Protein AF-A0A842MRK2-F1 (afdb_monomer_lite)

Structure (mmCIF, N/CA/C/O backbone):
data_AF-A0A842MRK2-F1
#
_entry.id   AF-A0A842MRK2-F1
#
loop_
_atom_site.group_PDB
_atom_site.id
_atom_site.type_symbol
_atom_site.label_atom_id
_atom_site.label_alt_id
_atom_site.label_comp_id
_atom_site.label_asym_id
_atom_site.label_entity_id
_atom_site.label_seq_id
_atom_site.pdbx_PDB_ins_code
_atom_site.Cartn_x
_atom_site.Cartn_y
_atom_site.Cartn_z
_atom_site.occupancy
_atom_site.B_iso_or_equiv
_atom_site.auth_seq_id
_atom_site.auth_comp_id
_atom_site.auth_asym_id
_atom_site.auth_atom_id
_atom_site.pdbx_PDB_model_num
ATOM 1 N N . MET A 1 1 ? -14.255 -8.284 10.517 1.00 94.25 1 MET A N 1
ATOM 2 C CA . MET A 1 1 ? -15.032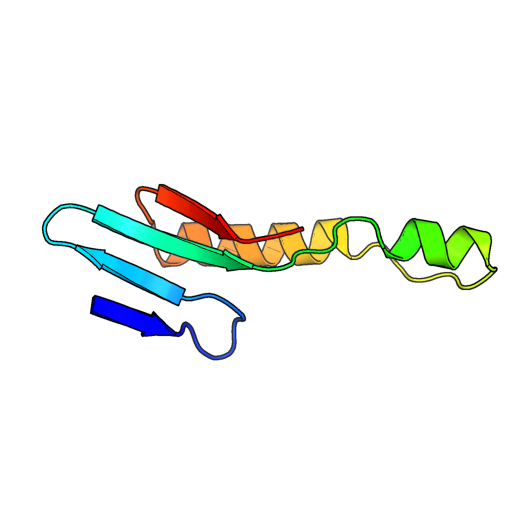 -7.982 9.292 1.00 94.25 1 MET A CA 1
ATOM 3 C C . MET A 1 1 ? -14.098 -7.461 8.212 1.00 94.25 1 MET A C 1
ATOM 5 O O . MET A 1 1 ? -13.311 -6.571 8.501 1.00 94.25 1 MET A O 1
ATOM 9 N N . ILE A 1 2 ? -14.183 -8.004 6.997 1.00 96.69 2 ILE A N 1
ATOM 10 C CA . ILE A 1 2 ? -13.396 -7.553 5.840 1.00 96.69 2 ILE A CA 1
ATOM 11 C C . ILE A 1 2 ? -14.306 -6.703 4.948 1.00 96.69 2 ILE A C 1
ATOM 13 O O . ILE A 1 2 ? -15.453 -7.079 4.708 1.00 96.69 2 ILE A O 1
ATOM 17 N N . THR A 1 3 ? -13.827 -5.553 4.480 1.00 97.38 3 THR A N 1
ATOM 18 C CA . THR A 1 3 ? -14.584 -4.644 3.610 1.00 97.38 3 THR A CA 1
ATOM 19 C C . THR A 1 3 ? -13.709 -4.180 2.442 1.00 97.38 3 THR A C 1
ATOM 21 O O . THR A 1 3 ? -12.699 -3.524 2.696 1.00 97.38 3 THR A O 1
ATOM 24 N N . PRO A 1 4 ? -14.068 -4.473 1.180 1.00 97.25 4 PRO A N 1
ATOM 25 C CA . PRO A 1 4 ? -13.337 -3.958 0.022 1.00 97.25 4 PRO A CA 1
ATOM 26 C C . PRO A 1 4 ? -13.504 -2.436 -0.109 1.00 97.25 4 PRO A C 1
ATOM 28 O O . PRO A 1 4 ? -14.572 -1.893 0.176 1.00 97.25 4 PRO A O 1
ATOM 31 N N . LEU A 1 5 ? -12.454 -1.745 -0.555 1.00 96.50 5 LEU A N 1
ATOM 32 C CA . LEU A 1 5 ? -12.422 -0.290 -0.726 1.00 96.50 5 LEU A CA 1
ATOM 33 C C . LEU A 1 5 ? -12.610 0.111 -2.191 1.00 96.50 5 LEU A C 1
ATOM 35 O O . LEU A 1 5 ? -11.705 0.653 -2.809 1.00 96.50 5 LEU A O 1
ATOM 39 N N . ILE A 1 6 ? -13.786 -0.139 -2.760 1.00 94.25 6 ILE A N 1
ATOM 40 C CA . ILE A 1 6 ? -14.075 0.160 -4.173 1.00 94.25 6 ILE A CA 1
ATOM 41 C C . ILE A 1 6 ? -13.998 1.684 -4.424 1.00 94.25 6 ILE A C 1
ATOM 43 O O . ILE A 1 6 ? -14.570 2.443 -3.639 1.00 94.25 6 ILE A O 1
ATOM 47 N N . PRO A 1 7 ? -13.331 2.159 -5.501 1.00 93.81 7 PRO A N 1
ATOM 48 C CA . PRO A 1 7 ? -12.760 1.406 -6.631 1.00 93.81 7 PRO A CA 1
ATOM 49 C C . PRO A 1 7 ? -11.275 1.027 -6.474 1.00 93.81 7 PRO A C 1
ATOM 51 O O . PRO A 1 7 ? -10.626 0.652 -7.447 1.00 93.81 7 PRO A O 1
ATOM 54 N N . HIS A 1 8 ? -10.704 1.165 -5.282 1.00 94.31 8 HIS A N 1
ATOM 55 C CA . HIS A 1 8 ? -9.296 0.894 -5.018 1.00 94.31 8 HIS A CA 1
ATOM 56 C C . HIS A 1 8 ? -9.026 -0.608 -4.816 1.00 94.31 8 HIS A C 1
ATOM 58 O O . HIS A 1 8 ? -9.835 -1.300 -4.193 1.00 94.31 8 HIS A O 1
ATOM 64 N N . PRO A 1 9 ? -7.865 -1.119 -5.274 1.00 93.38 9 PRO A N 1
ATOM 65 C CA . PRO A 1 9 ? -7.423 -2.489 -5.017 1.00 93.38 9 PRO A CA 1
ATOM 66 C C . PRO A 1 9 ? -6.905 -2.621 -3.573 1.00 93.38 9 PRO A C 1
ATOM 68 O O . PRO A 1 9 ? -5.720 -2.817 -3.322 1.00 93.38 9 PRO A O 1
ATOM 71 N N . ALA A 1 10 ? -7.796 -2.416 -2.607 1.00 96.94 10 ALA A N 1
ATOM 72 C CA . ALA A 1 10 ? -7.494 -2.439 -1.185 1.00 96.94 10 ALA A CA 1
ATOM 73 C C . ALA A 1 10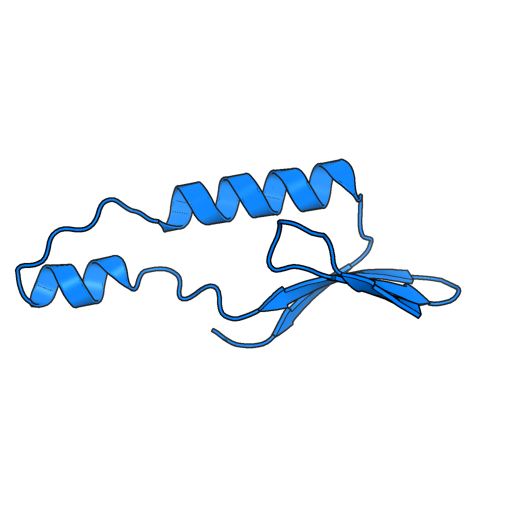 ? -8.702 -2.937 -0.384 1.00 96.94 10 ALA A C 1
ATOM 75 O O . ALA A 1 10 ? -9.849 -2.863 -0.837 1.00 96.94 10 ALA A O 1
ATOM 76 N N . ALA A 1 11 ? -8.458 -3.401 0.838 1.00 97.75 11 ALA A N 1
ATOM 77 C CA . ALA A 1 11 ? -9.505 -3.786 1.777 1.00 97.75 11 ALA A CA 1
ATOM 78 C C . ALA A 1 11 ? -9.202 -3.274 3.188 1.00 97.75 11 ALA A C 1
ATOM 80 O O . ALA A 1 11 ? -8.049 -3.102 3.570 1.00 97.75 11 ALA A O 1
ATOM 81 N N . LEU A 1 12 ? -10.245 -3.056 3.983 1.00 97.56 12 LEU A N 1
ATOM 82 C CA . LEU A 1 12 ? -10.130 -2.849 5.423 1.00 97.56 12 LEU A CA 1
ATOM 83 C C . LEU A 1 12 ? -10.526 -4.119 6.160 1.00 97.56 12 LEU A C 1
ATOM 85 O O . LEU A 1 12 ? -11.635 -4.625 5.980 1.00 97.56 12 LEU A O 1
ATOM 89 N N . ILE A 1 13 ? -9.656 -4.578 7.050 1.00 97.69 13 ILE A N 1
ATOM 90 C CA . ILE A 1 13 ? -9.976 -5.598 8.042 1.00 97.69 13 ILE A CA 1
ATOM 91 C C . ILE A 1 13 ? -10.207 -4.884 9.365 1.00 97.69 13 ILE A C 1
ATOM 93 O O . ILE A 1 13 ? -9.329 -4.194 9.866 1.00 97.69 13 ILE A O 1
ATOM 97 N N . ARG A 1 14 ? -11.406 -5.034 9.924 1.00 96.12 14 ARG A N 1
ATOM 98 C CA . ARG A 1 14 ? -11.758 -4.544 11.259 1.00 96.12 14 ARG A CA 1
ATOM 99 C C . ARG A 1 14 ? -11.898 -5.718 12.218 1.00 96.12 14 ARG A C 1
ATOM 101 O O . ARG A 1 14 ? -12.754 -6.580 11.998 1.00 96.12 14 ARG A O 1
ATOM 108 N N . SER A 1 15 ? -11.098 -5.706 13.268 1.00 92.62 15 SER A N 1
ATOM 109 C CA . SER A 1 15 ? -11.218 -6.542 14.463 1.00 92.62 15 SER A CA 1
ATOM 110 C C . SER A 1 15 ? -11.551 -5.642 15.656 1.00 92.62 15 SER A C 1
ATOM 112 O O . SER A 1 15 ? -11.478 -4.420 15.537 1.00 92.62 15 SER A O 1
ATOM 114 N N . ASP A 1 16 ? -11.891 -6.211 16.813 1.00 87.56 16 ASP A N 1
ATOM 115 C CA . ASP A 1 16 ? -12.371 -5.438 17.977 1.00 87.56 16 ASP A CA 1
ATOM 116 C C . ASP A 1 16 ? -11.419 -4.320 18.442 1.00 87.56 16 ASP A C 1
ATOM 118 O O . ASP A 1 16 ? -11.848 -3.373 19.097 1.00 87.56 16 ASP A O 1
ATOM 122 N N . LYS A 1 17 ? -10.125 -4.415 18.111 1.00 88.88 17 LYS A N 1
ATOM 123 C CA . LYS A 1 17 ? -9.089 -3.462 18.539 1.00 88.88 17 LYS A CA 1
ATOM 124 C C . LYS A 1 17 ? -8.268 -2.855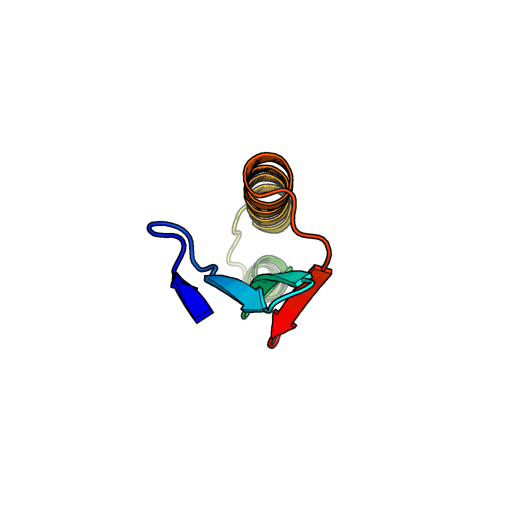 17.407 1.00 88.88 17 LYS A C 1
ATOM 126 O O . LYS A 1 17 ? -7.491 -1.944 17.668 1.00 88.88 17 LYS A O 1
ATOM 131 N N . THR A 1 18 ? -8.394 -3.364 16.185 1.00 95.31 18 THR A N 1
ATOM 132 C CA . THR A 1 18 ? -7.499 -2.999 15.082 1.00 95.31 18 THR A CA 1
ATOM 133 C C . THR A 1 18 ? -8.265 -2.859 13.777 1.00 95.31 18 THR A C 1
ATOM 135 O O . THR A 1 18 ? -9.154 -3.650 13.450 1.00 95.31 18 THR A O 1
ATOM 138 N N . LYS A 1 19 ? -7.923 -1.825 13.017 1.00 97.00 19 LYS A N 1
ATOM 139 C CA . LYS A 1 19 ? -8.375 -1.589 11.655 1.00 97.00 19 LYS A CA 1
ATOM 140 C C . LYS A 1 19 ? -7.136 -1.563 10.762 1.00 97.00 19 LYS A C 1
ATOM 142 O O . LYS A 1 19 ? -6.414 -0.575 10.641 1.00 97.00 19 LYS A O 1
ATOM 147 N N . THR A 1 20 ? -6.931 -2.685 10.098 1.00 98.12 20 THR A N 1
ATOM 148 C CA . THR A 1 20 ? -5.799 -2.930 9.213 1.00 98.12 20 THR A CA 1
ATOM 149 C C . THR A 1 20 ? -6.201 -2.590 7.781 1.00 98.12 20 THR A C 1
ATOM 151 O O . THR A 1 20 ? -7.237 -3.050 7.291 1.00 98.12 20 THR A O 1
ATOM 154 N N . LEU A 1 21 ? -5.397 -1.775 7.101 1.00 98.19 21 LEU A N 1
ATOM 155 C CA . LEU A 1 21 ? -5.498 -1.576 5.656 1.00 98.19 21 LEU A CA 1
ATOM 156 C C . LEU A 1 21 ? -4.683 -2.659 4.961 1.00 98.19 21 LEU A C 1
ATOM 158 O O . LEU A 1 21 ? -3.519 -2.854 5.287 1.00 98.19 21 LEU A O 1
ATOM 162 N N . VAL A 1 22 ? -5.297 -3.344 4.006 1.00 97.69 22 VAL A N 1
ATOM 163 C CA . VAL A 1 22 ? -4.687 -4.434 3.248 1.00 97.69 22 VAL A CA 1
ATOM 164 C C . VAL A 1 22 ? -4.566 -4.029 1.787 1.00 97.69 22 VAL A C 1
ATOM 166 O O . VAL A 1 22 ? -5.541 -3.559 1.194 1.00 97.69 22 VAL A O 1
ATOM 169 N N . ILE A 1 23 ? -3.382 -4.230 1.219 1.00 96.44 23 ILE A N 1
ATOM 170 C CA . ILE A 1 23 ? -3.070 -4.082 -0.208 1.00 96.44 23 ILE A CA 1
ATOM 171 C C . ILE A 1 23 ? -2.287 -5.306 -0.696 1.00 96.44 23 ILE A C 1
ATOM 173 O O . ILE A 1 23 ? -1.759 -6.059 0.123 1.00 96.44 23 ILE A O 1
ATOM 177 N N . SER A 1 24 ? -2.220 -5.501 -2.012 1.00 94.81 24 SER A N 1
ATOM 178 C CA . SER A 1 24 ? -1.555 -6.651 -2.631 1.00 94.81 24 SER A CA 1
ATOM 179 C C . SER A 1 24 ? -0.832 -6.252 -3.913 1.00 94.81 24 SER A C 1
ATOM 181 O O . SER A 1 24 ? -1.236 -5.265 -4.534 1.00 94.81 24 SER A O 1
ATOM 183 N N . ASP A 1 25 ? 0.192 -7.024 -4.281 1.00 90.12 25 ASP A N 1
ATOM 184 C CA . ASP A 1 25 ? 0.830 -7.056 -5.610 1.00 90.12 25 ASP A CA 1
ATOM 185 C C . ASP A 1 25 ? 1.115 -5.664 -6.202 1.00 90.12 25 ASP A C 1
ATOM 187 O O . ASP A 1 25 ? 0.538 -5.242 -7.211 1.00 90.12 25 ASP A O 1
ATOM 191 N N . LEU A 1 26 ? 1.964 -4.887 -5.521 1.00 89.06 26 LEU A N 1
ATOM 192 C CA . LEU A 1 26 ? 2.287 -3.529 -5.964 1.00 89.06 26 LEU A CA 1
ATOM 193 C C . LEU A 1 26 ? 3.149 -3.523 -7.233 1.00 89.06 26 LEU A C 1
ATOM 195 O O . LEU A 1 26 ? 3.090 -2.545 -7.986 1.00 89.06 26 LEU A O 1
ATOM 199 N N . HIS A 1 27 ? 3.956 -4.568 -7.440 1.00 91.00 27 HIS A N 1
ATOM 200 C CA . HIS A 1 27 ? 4.908 -4.736 -8.533 1.00 91.00 27 HIS A CA 1
ATOM 201 C C . HIS A 1 27 ? 5.756 -3.479 -8.768 1.00 91.00 27 HIS A C 1
ATOM 203 O O . HIS A 1 27 ? 5.898 -3.003 -9.895 1.00 91.00 27 HIS A O 1
ATOM 209 N N . ILE A 1 28 ? 6.293 -2.877 -7.703 1.00 90.44 28 ILE A N 1
ATOM 210 C CA . ILE A 1 28 ? 7.050 -1.621 -7.812 1.00 90.44 28 ILE A CA 1
ATOM 211 C C . ILE A 1 28 ? 8.276 -1.824 -8.713 1.00 90.44 28 ILE A C 1
ATOM 213 O O . ILE A 1 28 ? 9.085 -2.716 -8.483 1.00 90.44 28 ILE A O 1
ATOM 217 N N . GLY A 1 29 ? 8.446 -0.953 -9.712 1.00 90.44 29 GLY A N 1
ATOM 218 C CA . GLY A 1 29 ? 9.621 -0.967 -10.582 1.00 90.44 29 GLY A CA 1
ATOM 219 C C . GLY A 1 29 ? 9.522 -1.899 -11.792 1.00 90.44 29 GLY A C 1
ATOM 220 O O . GLY A 1 29 ? 10.500 -2.003 -12.530 1.00 90.44 29 GLY A O 1
ATOM 221 N N . TRP A 1 30 ? 8.367 -2.524 -12.057 1.00 92.38 30 TRP A N 1
ATOM 222 C CA . TRP A 1 30 ? 8.134 -3.305 -13.286 1.00 92.38 30 TRP A CA 1
ATOM 223 C C . TRP A 1 30 ? 8.441 -2.509 -14.566 1.00 92.38 30 TRP A C 1
ATOM 225 O O . TRP A 1 30 ? 8.841 -3.084 -15.580 1.00 92.38 30 TRP A O 1
ATOM 235 N N . GLU A 1 31 ? 8.303 -1.178 -14.515 1.00 94.75 31 GLU A N 1
ATOM 236 C CA . GLU A 1 31 ? 8.643 -0.285 -15.620 1.00 94.75 31 GLU A CA 1
ATOM 237 C C . GLU A 1 31 ? 10.125 -0.369 -16.033 1.00 94.75 31 GLU A C 1
ATOM 239 O O . GLU A 1 31 ? 10.441 -0.173 -17.205 1.00 94.75 31 GLU A O 1
ATOM 244 N N . ILE A 1 32 ? 11.026 -0.696 -15.101 1.00 92.62 32 ILE A N 1
ATOM 245 C CA . ILE A 1 32 ? 12.472 -0.793 -15.349 1.00 92.62 32 ILE A CA 1
ATOM 246 C C . ILE A 1 32 ? 12.765 -2.023 -16.208 1.00 92.62 32 ILE A C 1
ATOM 248 O O . ILE A 1 32 ? 13.447 -1.916 -17.223 1.00 92.62 32 ILE A O 1
ATOM 252 N N . ALA A 1 33 ? 12.170 -3.165 -15.857 1.00 92.19 33 ALA A N 1
ATOM 253 C CA . ALA A 1 33 ? 12.336 -4.408 -16.608 1.00 92.19 33 ALA A CA 1
ATOM 254 C C . ALA A 1 33 ? 11.834 -4.283 -18.059 1.00 92.19 33 ALA A C 1
ATOM 256 O O . ALA A 1 33 ? 12.402 -4.867 -18.982 1.00 92.19 33 ALA A O 1
ATOM 257 N N . LEU A 1 34 ? 10.784 -3.487 -18.289 1.00 94.75 34 LEU A N 1
ATOM 258 C CA . LEU A 1 34 ? 10.327 -3.172 -19.642 1.00 94.75 34 LEU A CA 1
ATOM 259 C C . LEU A 1 34 ? 11.263 -2.223 -20.386 1.00 94.75 34 LEU A C 1
ATOM 261 O O . LEU A 1 34 ? 11.458 -2.389 -21.594 1.00 94.75 34 LEU A O 1
ATOM 265 N N . SER A 1 35 ? 11.866 -1.271 -19.674 1.00 94.69 35 SER A N 1
ATOM 266 C CA . SER A 1 35 ? 12.849 -0.357 -20.250 1.00 94.69 35 SER A CA 1
ATOM 267 C C . SER A 1 35 ? 14.049 -1.114 -20.820 1.00 94.69 35 SER A C 1
ATOM 269 O O . SER A 1 35 ? 14.514 -0.761 -21.903 1.00 94.69 35 SER A O 1
ATOM 271 N N . ASP A 1 36 ? 14.489 -2.193 -20.164 1.00 93.19 36 ASP A N 1
ATOM 272 C CA . ASP A 1 36 ? 15.567 -3.070 -20.655 1.00 93.19 36 ASP A CA 1
ATOM 273 C C . ASP A 1 36 ? 15.207 -3.764 -21.981 1.00 93.19 36 ASP A C 1
ATOM 275 O O . ASP A 1 36 ? 16.079 -4.090 -22.784 1.00 93.19 36 ASP A O 1
ATOM 279 N N . SER A 1 37 ? 13.910 -3.936 -22.251 1.00 95.56 37 SER A N 1
ATOM 280 C CA . SER A 1 37 ? 13.380 -4.459 -23.519 1.00 95.56 37 SER A CA 1
ATOM 281 C C . SER A 1 37 ? 13.056 -3.356 -24.540 1.00 95.56 37 SER A C 1
ATOM 283 O O . SER A 1 37 ? 12.420 -3.616 -25.561 1.00 95.56 37 SER A O 1
ATOM 285 N N . GLY A 1 38 ? 13.458 -2.109 -24.271 1.00 96.50 38 GLY A N 1
ATOM 286 C CA . GLY A 1 38 ? 13.202 -0.942 -25.119 1.00 96.50 38 GLY A CA 1
ATOM 287 C C . GLY A 1 38 ? 11.809 -0.317 -24.955 1.00 96.50 38 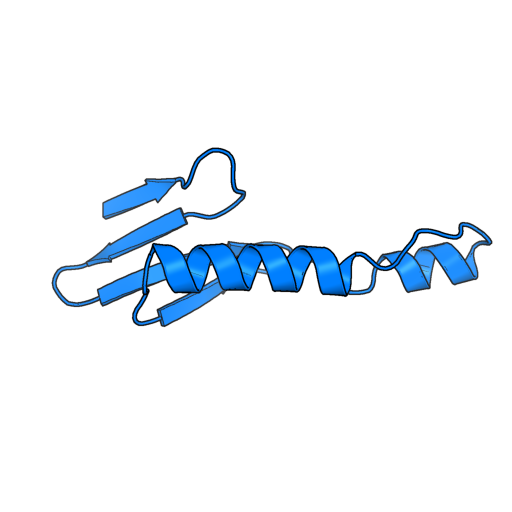GLY A C 1
ATOM 288 O O . GLY A 1 38 ? 11.494 0.662 -25.639 1.00 96.50 38 GLY A O 1
ATOM 289 N N . ILE A 1 39 ? 10.975 -0.832 -24.047 1.00 97.00 39 ILE A N 1
ATOM 290 C CA . ILE A 1 39 ? 9.619 -0.332 -23.792 1.00 97.00 39 ILE A CA 1
ATOM 291 C C . ILE A 1 39 ? 9.663 0.684 -22.646 1.00 97.00 39 ILE A C 1
ATOM 293 O O . ILE A 1 39 ? 9.791 0.332 -21.478 1.00 97.00 39 ILE A O 1
ATOM 297 N N . HIS A 1 40 ? 9.506 1.964 -22.977 1.00 94.19 40 HIS A N 1
ATOM 298 C CA . HIS A 1 40 ? 9.583 3.048 -22.000 1.00 94.19 40 HIS A CA 1
ATOM 299 C C . HIS A 1 40 ? 8.208 3.365 -21.403 1.00 94.19 40 HIS A C 1
ATOM 301 O O . HIS A 1 40 ? 7.379 4.030 -22.028 1.00 94.19 40 HIS A O 1
ATOM 307 N N . VAL A 1 41 ? 7.977 2.914 -20.169 1.00 94.12 41 VAL A N 1
ATOM 308 C CA . VAL A 1 41 ? 6.783 3.252 -19.381 1.00 94.12 41 VAL A CA 1
ATOM 309 C C . VAL A 1 41 ? 7.148 4.334 -18.354 1.00 94.12 41 VAL A C 1
ATOM 311 O O . VAL A 1 41 ? 8.156 4.192 -17.662 1.00 94.12 41 VAL A O 1
ATOM 314 N N . PRO A 1 42 ? 6.356 5.416 -18.203 1.00 92.00 42 PRO A N 1
ATOM 315 C CA . PRO A 1 42 ? 6.575 6.390 -17.134 1.00 92.00 42 PRO A CA 1
ATOM 316 C C . PRO A 1 42 ? 6.550 5.720 -15.760 1.00 92.00 42 PRO A C 1
ATOM 318 O O . PRO A 1 42 ? 5.803 4.761 -15.562 1.00 92.00 42 PRO A O 1
ATOM 321 N N . THR A 1 43 ? 7.295 6.254 -14.789 1.00 90.19 43 THR A N 1
ATOM 322 C CA . THR A 1 43 ? 7.341 5.635 -13.459 1.00 90.19 43 THR A CA 1
ATOM 323 C C . THR A 1 43 ? 5.950 5.502 -12.833 1.00 90.19 43 THR A C 1
ATOM 325 O O . THR A 1 43 ? 5.177 6.462 -12.741 1.00 90.19 43 THR A O 1
ATOM 328 N N . GLN A 1 44 ? 5.631 4.288 -12.393 1.00 92.31 44 GLN A N 1
ATOM 329 C CA . GLN A 1 44 ? 4.373 3.970 -11.717 1.00 92.31 44 GLN A CA 1
ATOM 330 C C . GLN A 1 44 ? 4.510 4.080 -10.201 1.00 92.31 44 GLN A C 1
ATOM 332 O O . GLN A 1 44 ? 3.528 4.344 -9.502 1.00 92.31 44 GLN A O 1
ATOM 337 N N . THR A 1 45 ? 5.743 3.975 -9.706 1.00 91.88 45 THR A N 1
ATOM 338 C CA . THR A 1 45 ? 6.097 4.005 -8.286 1.00 91.88 45 THR A CA 1
ATOM 339 C C . THR A 1 45 ? 5.523 5.228 -7.562 1.00 91.88 45 THR A C 1
ATOM 341 O O . THR A 1 45 ? 4.847 5.094 -6.541 1.00 91.88 45 THR A O 1
ATOM 344 N N . TYR A 1 46 ? 5.703 6.438 -8.110 1.00 91.75 46 TYR A N 1
ATOM 345 C CA . TYR A 1 46 ? 5.178 7.659 -7.480 1.00 91.75 46 TYR A CA 1
ATOM 346 C C . TYR A 1 46 ? 3.643 7.698 -7.457 1.00 91.75 46 TYR A C 1
ATOM 348 O O . TYR A 1 46 ? 3.036 8.147 -6.480 1.00 91.75 46 TYR A O 1
ATOM 356 N N . ARG A 1 47 ? 3.001 7.197 -8.519 1.00 91.56 47 ARG A N 1
ATOM 357 C CA . ARG A 1 47 ? 1.539 7.146 -8.625 1.00 91.56 47 ARG A CA 1
ATOM 358 C C . ARG A 1 47 ? 0.947 6.193 -7.586 1.00 91.56 47 ARG A C 1
ATOM 360 O O . ARG A 1 47 ? 0.010 6.577 -6.886 1.00 91.56 47 ARG A O 1
ATOM 367 N N . LEU A 1 48 ? 1.525 4.999 -7.448 1.00 93.00 48 LEU A N 1
ATOM 368 C CA . LEU A 1 48 ? 1.138 4.010 -6.437 1.00 93.00 48 LEU A CA 1
ATOM 369 C C . LEU A 1 48 ? 1.312 4.568 -5.021 1.00 93.00 48 LEU A C 1
ATOM 371 O O . LEU A 1 48 ? 0.369 4.537 -4.228 1.00 93.00 48 LEU A O 1
ATOM 375 N N . LEU A 1 49 ? 2.466 5.179 -4.729 1.00 93.62 49 LEU A N 1
ATOM 376 C CA . LEU A 1 49 ? 2.732 5.789 -3.425 1.00 93.62 49 LEU A CA 1
ATOM 377 C C . LEU A 1 49 ? 1.721 6.893 -3.087 1.00 93.62 49 LEU A C 1
ATOM 379 O O . LEU A 1 49 ? 1.249 6.976 -1.953 1.00 93.62 49 LEU A O 1
ATOM 383 N N . LYS A 1 50 ? 1.367 7.742 -4.060 1.00 95.06 50 LYS A N 1
ATOM 384 C CA . LYS A 1 50 ? 0.364 8.798 -3.873 1.00 95.06 50 LYS A CA 1
ATOM 385 C C . LYS A 1 50 ? -1.007 8.215 -3.521 1.00 95.06 50 LYS A C 1
ATOM 387 O O . LYS A 1 50 ? -1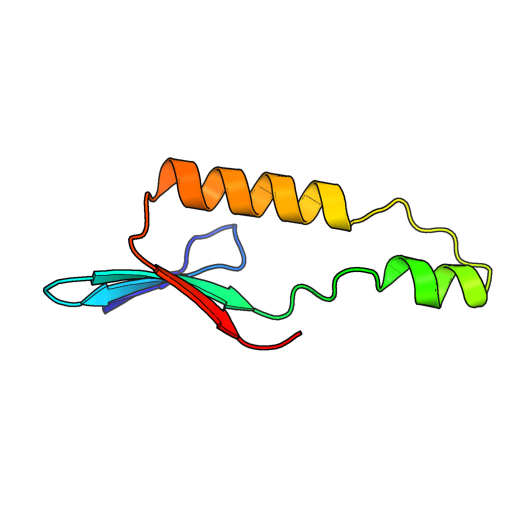.657 8.719 -2.607 1.00 95.06 50 LYS A O 1
ATOM 392 N N . HIS A 1 51 ? -1.438 7.161 -4.214 1.00 93.88 51 HIS A N 1
ATOM 393 C CA . HIS A 1 51 ? -2.716 6.500 -3.935 1.00 93.88 51 HIS A CA 1
ATOM 394 C C . HIS A 1 51 ? -2.726 5.830 -2.559 1.00 93.88 51 HIS A C 1
ATOM 396 O O . HIS A 1 51 ? -3.666 6.034 -1.793 1.00 93.88 51 HIS A O 1
ATOM 402 N N . LEU A 1 52 ? -1.663 5.104 -2.205 1.00 95.31 52 LEU A N 1
ATOM 403 C CA . LEU A 1 52 ? -1.554 4.464 -0.897 1.00 95.31 52 LEU A CA 1
ATOM 404 C C . LEU A 1 52 ? -1.581 5.496 0.238 1.00 95.31 52 LEU A C 1
ATOM 406 O O . LEU A 1 52 ? -2.314 5.323 1.210 1.00 95.31 52 LEU A O 1
ATOM 410 N N . LYS A 1 53 ? -0.859 6.614 0.088 1.00 97.00 53 LYS A N 1
ATOM 411 C CA . LYS A 1 53 ? -0.910 7.725 1.050 1.00 97.00 53 LYS A CA 1
ATOM 412 C C . LYS A 1 53 ? -2.325 8.272 1.212 1.00 97.00 53 LYS A C 1
ATOM 414 O O . LYS A 1 53 ? -2.758 8.467 2.342 1.00 97.00 53 LYS A O 1
ATOM 419 N N . ALA A 1 54 ? -3.061 8.471 0.118 1.00 97.38 54 ALA A N 1
ATOM 420 C CA . ALA A 1 54 ? -4.444 8.937 0.185 1.00 97.38 54 ALA A CA 1
ATOM 421 C C . ALA A 1 54 ? -5.344 7.961 0.966 1.00 97.38 54 ALA A C 1
ATOM 423 O O . ALA A 1 54 ? -6.104 8.400 1.830 1.00 97.38 54 ALA A O 1
ATOM 424 N N . LEU A 1 55 ? -5.208 6.651 0.732 1.00 97.06 55 LEU A N 1
ATOM 425 C CA . LEU A 1 55 ? -5.958 5.619 1.459 1.00 97.06 55 LEU A CA 1
ATOM 426 C C . LEU A 1 55 ? -5.618 5.596 2.952 1.00 97.06 55 LEU A C 1
ATOM 428 O O . LEU A 1 55 ? -6.524 5.571 3.786 1.00 97.06 55 LEU A O 1
ATOM 432 N N . VAL A 1 56 ? -4.330 5.659 3.297 1.00 97.81 56 VAL A N 1
ATOM 433 C CA . VAL A 1 56 ? -3.873 5.704 4.693 1.00 97.81 56 VAL A CA 1
ATOM 434 C C . VAL A 1 56 ? -4.382 6.966 5.388 1.00 97.81 56 VAL A C 1
ATOM 436 O O . VAL A 1 56 ? -4.916 6.883 6.490 1.00 97.81 56 VAL A O 1
ATOM 439 N N . THR A 1 57 ? -4.292 8.135 4.749 1.00 98.00 57 THR A N 1
ATOM 440 C CA . THR A 1 57 ? -4.792 9.394 5.322 1.00 98.00 57 THR A CA 1
ATOM 441 C C . THR A 1 57 ? -6.309 9.379 5.511 1.00 98.00 57 THR A C 1
ATOM 443 O O . THR A 1 57 ? -6.801 9.865 6.531 1.00 98.00 57 THR A O 1
ATOM 446 N N . HIS A 1 58 ? -7.051 8.822 4.554 1.00 97.19 58 HIS A N 1
ATOM 447 C CA . HIS A 1 58 ? -8.509 8.793 4.595 1.00 97.19 58 HIS A CA 1
ATOM 448 C C . HIS A 1 58 ? -9.041 7.788 5.627 1.00 97.19 58 HIS A C 1
ATOM 450 O O . HIS A 1 58 ? -9.902 8.129 6.437 1.00 97.19 58 HIS A O 1
ATOM 456 N N . HIS A 1 59 ? -8.509 6.563 5.640 1.00 95.94 59 HIS A N 1
ATOM 457 C CA . HIS A 1 59 ? -9.007 5.499 6.512 1.00 95.94 59 HIS A CA 1
ATOM 458 C C . HIS A 1 59 ? -8.321 5.436 7.875 1.00 95.94 59 HIS A C 1
ATOM 460 O O . HIS A 1 59 ? -8.892 4.850 8.797 1.00 95.94 59 HIS A O 1
ATOM 466 N N . LYS A 1 60 ? -7.142 6.054 8.022 1.00 96.88 60 LYS A N 1
ATOM 467 C CA . LYS A 1 60 ? -6.339 6.103 9.254 1.00 96.88 60 LYS A CA 1
ATOM 468 C C . LYS A 1 60 ? -6.180 4.726 9.915 1.00 96.88 60 LYS A C 1
ATOM 470 O O . LYS A 1 60 ? -6.597 4.581 11.065 1.00 96.88 60 LYS A O 1
ATOM 475 N N . PRO A 1 61 ? -5.729 3.697 9.180 1.00 97.44 61 PRO A N 1
ATOM 476 C CA . PRO A 1 61 ? -5.524 2.369 9.747 1.00 97.44 61 PRO A CA 1
ATOM 477 C C . PRO A 1 61 ? -4.420 2.398 10.808 1.00 97.44 61 PRO A C 1
ATOM 479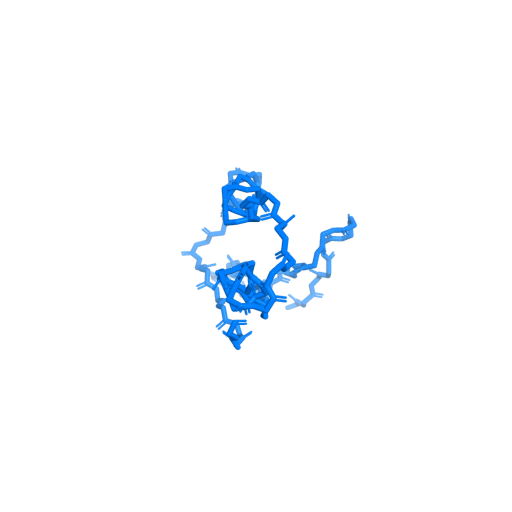 O O . PRO A 1 61 ? -3.493 3.203 10.712 1.00 97.44 61 PRO A O 1
ATOM 482 N N . GLU A 1 62 ? -4.512 1.523 11.803 1.00 98.00 62 GLU A N 1
ATOM 483 C CA . GLU A 1 62 ? -3.452 1.334 12.798 1.00 98.00 62 GLU A CA 1
ATOM 484 C C . GLU A 1 62 ? -2.324 0.456 12.238 1.00 98.00 62 GLU A C 1
ATOM 486 O O . GLU A 1 62 ? -1.174 0.581 12.646 1.00 98.00 62 GLU A O 1
ATOM 491 N N . GLU A 1 63 ? -2.647 -0.388 11.257 1.00 97.25 63 GLU A N 1
ATOM 492 C CA . GLU A 1 63 ? -1.718 -1.315 10.619 1.00 97.25 63 GLU A CA 1
ATOM 493 C C . GLU A 1 63 ? -1.871 -1.282 9.095 1.00 97.25 63 GLU A C 1
ATOM 495 O O . GLU A 1 63 ? -2.979 -1.176 8.562 1.00 97.25 63 GLU A O 1
ATOM 500 N N . LEU A 1 64 ? -0.751 -1.422 8.387 1.00 96.94 64 LEU A N 1
ATOM 501 C CA . LEU A 1 64 ? -0.721 -1.667 6.950 1.00 96.94 64 LEU A CA 1
ATOM 502 C C . LEU A 1 64 ? -0.208 -3.088 6.714 1.00 96.94 64 LEU A C 1
ATOM 504 O O . LEU A 1 64 ? 0.923 -3.403 7.073 1.00 96.94 64 LEU A O 1
ATOM 508 N N . LEU A 1 65 ? -1.035 -3.921 6.093 1.00 96.38 65 LEU A N 1
ATOM 509 C CA . LEU A 1 65 ? -0.688 -5.268 5.661 1.00 96.38 65 LEU A CA 1
ATOM 510 C C . LEU A 1 65 ? -0.504 -5.272 4.141 1.00 96.38 65 LEU A C 1
ATOM 512 O O . LEU A 1 65 ? -1.402 -4.873 3.399 1.00 96.38 65 LEU A O 1
ATOM 516 N N . ILE A 1 66 ? 0.656 -5.733 3.685 1.00 95.38 66 ILE A N 1
ATOM 517 C CA . ILE A 1 66 ? 0.977 -5.903 2.266 1.00 95.38 66 ILE A CA 1
ATOM 518 C C . ILE A 1 66 ? 1.081 -7.403 2.004 1.00 95.38 66 ILE A C 1
ATOM 520 O O . ILE A 1 66 ? 1.841 -8.091 2.684 1.00 95.38 66 ILE A O 1
ATOM 524 N N . LEU A 1 67 ? 0.283 -7.910 1.068 1.00 93.81 67 LEU A N 1
ATOM 525 C CA . LEU A 1 67 ? 0.275 -9.314 0.665 1.00 93.81 67 LEU A CA 1
ATOM 526 C C . LEU A 1 67 ? 0.911 -9.428 -0.733 1.00 93.81 67 LEU A C 1
ATOM 528 O O . LEU A 1 67 ? 0.348 -8.921 -1.687 1.00 93.81 67 LEU A O 1
ATOM 532 N N . GLY A 1 68 ? 2.076 -10.059 -0.881 1.00 86.94 68 GLY A N 1
ATOM 533 C CA . GLY A 1 68 ? 2.743 -10.186 -2.195 1.00 86.94 68 GLY A CA 1
ATOM 534 C C . GLY A 1 68 ? 3.645 -9.001 -2.588 1.00 86.94 68 GLY A C 1
ATOM 535 O O . GLY A 1 68 ? 4.061 -8.240 -1.709 1.00 86.94 68 GLY A O 1
ATOM 536 N N . ASP A 1 69 ? 3.937 -8.867 -3.895 1.00 64.94 69 ASP A N 1
ATOM 537 C CA . ASP A 1 69 ? 5.148 -8.208 -4.452 1.00 64.94 69 ASP A CA 1
ATOM 538 C C . ASP A 1 69 ? 4.876 -7.017 -5.386 1.00 64.94 69 ASP A C 1
ATOM 540 O O . ASP A 1 69 ? 4.032 -7.142 -6.295 1.00 64.94 69 ASP A O 1
#

Secondary structure (DSSP, 8-state):
-EEE-TTSSEEEEE-SS-EEEEEE---TTHHHHHHHTT--PPPSHHHHHHHHHHHHHHH--SEEEEE--

Foldseek 3Di:
DWADDPPDQWIWDDDPPFTEIEHEDPVQPVQVVVVVVVHHDPHCNVVSVVVVVVVCVVVVGPYYHYYYD

pLDDT: mean 94.18, std 4.5, range [64.94, 98.19]

Radius of gyration: 14.53 Å; chains: 1; bounding box: 31×20×44 Å

Sequence (69 aa):
MITPLIPHPAALIRSDKTKTLVISDLHIGWEIALSDSGIHVPTQTYRLLKHLKALVTHHKPEELLILGD